Protein AF-A0A4U9D8F0-F1 (afdb_monomer_lite)

Structure (mmCIF, N/CA/C/O backbone):
data_AF-A0A4U9D8F0-F1
#
_entry.id   AF-A0A4U9D8F0-F1
#
loop_
_atom_site.group_PDB
_atom_site.id
_atom_site.type_symbol
_atom_site.label_atom_id
_atom_site.label_alt_id
_atom_site.label_comp_id
_atom_site.label_asym_id
_atom_site.label_entity_id
_atom_site.label_seq_id
_atom_site.pdbx_PDB_ins_code
_atom_site.Cartn_x
_atom_site.Cartn_y
_atom_site.Cartn_z
_atom_site.occupancy
_atom_site.B_iso_or_equiv
_atom_site.auth_seq_id
_atom_site.auth_comp_id
_atom_site.auth_asym_id
_atom_site.auth_atom_id
_atom_site.pdbx_PDB_model_num
ATOM 1 N N . MET A 1 1 ? -11.346 3.018 -4.084 1.00 60.47 1 MET A N 1
ATOM 2 C CA . MET A 1 1 ? -11.286 2.326 -2.781 1.00 60.47 1 MET A CA 1
ATOM 3 C C . MET A 1 1 ? -10.786 3.335 -1.799 1.00 60.47 1 MET A C 1
ATOM 5 O O . MET A 1 1 ? -9.800 3.983 -2.115 1.00 60.47 1 MET A O 1
ATOM 9 N N . ASP A 1 2 ? -11.512 3.537 -0.712 1.00 79.88 2 ASP A N 1
ATOM 10 C CA . ASP A 1 2 ? -11.289 4.689 0.146 1.00 79.88 2 ASP A CA 1
ATOM 11 C C . ASP A 1 2 ? -10.798 4.219 1.516 1.00 79.88 2 ASP A C 1
ATOM 13 O O . ASP A 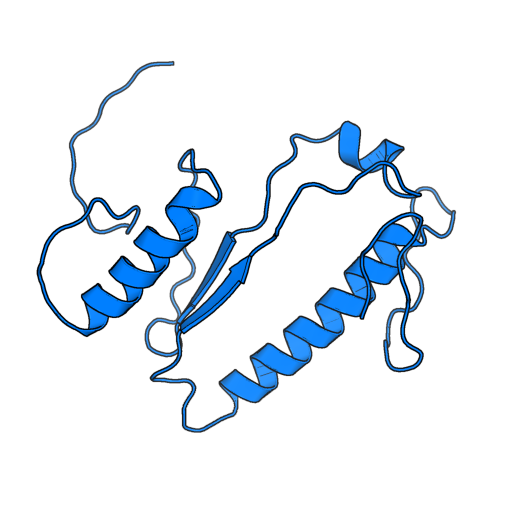1 2 ? -11.511 3.511 2.222 1.00 79.88 2 ASP A O 1
ATOM 17 N N . THR A 1 3 ? -9.557 4.544 1.872 1.00 87.62 3 THR A N 1
ATOM 18 C CA . THR A 1 3 ? -9.012 4.326 3.223 1.00 87.62 3 THR A CA 1
ATOM 19 C C . THR A 1 3 ? -9.152 5.574 4.092 1.00 87.62 3 THR A C 1
ATOM 21 O O . THR A 1 3 ? -8.558 5.644 5.169 1.00 87.62 3 THR A O 1
ATOM 24 N N . HIS A 1 4 ? -9.907 6.572 3.631 1.00 87.06 4 HIS A N 1
ATOM 25 C CA . HIS A 1 4 ? -10.123 7.814 4.346 1.00 87.06 4 HIS A CA 1
ATOM 26 C C . HIS A 1 4 ? -10.929 7.597 5.628 1.00 87.06 4 HIS A C 1
ATOM 28 O O . HIS A 1 4 ? -11.768 6.701 5.759 1.00 87.06 4 HIS A O 1
ATOM 34 N N . HIS A 1 5 ? -10.659 8.454 6.605 1.00 80.44 5 HIS A N 1
ATOM 35 C CA . HIS A 1 5 ? -11.407 8.499 7.850 1.00 80.44 5 HIS A CA 1
ATOM 36 C C . HIS A 1 5 ? -12.892 8.842 7.581 1.00 80.44 5 HIS A C 1
ATOM 38 O O . HIS A 1 5 ? -13.210 9.458 6.562 1.00 80.44 5 HIS A O 1
ATOM 44 N N . PRO A 1 6 ? -13.834 8.479 8.468 1.00 80.81 6 PRO A N 1
ATOM 45 C CA . PRO A 1 6 ? -13.648 7.892 9.797 1.00 80.81 6 PRO A CA 1
ATOM 46 C C . PRO A 1 6 ? -13.367 6.381 9.828 1.00 80.81 6 PRO A C 1
ATOM 48 O O . PRO A 1 6 ? -12.728 5.939 10.774 1.00 80.81 6 PRO A O 1
ATOM 51 N N . ASP A 1 7 ? -13.782 5.602 8.824 1.00 78.25 7 ASP A N 1
ATOM 52 C CA . ASP A 1 7 ? -13.680 4.127 8.852 1.00 78.25 7 ASP A CA 1
ATOM 53 C C . ASP A 1 7 ? -13.367 3.468 7.491 1.00 78.25 7 ASP A C 1
ATOM 55 O O . ASP A 1 7 ? -13.229 2.245 7.412 1.00 78.25 7 ASP A O 1
ATOM 59 N N . GLY A 1 8 ? -13.210 4.262 6.427 1.00 85.38 8 GLY A N 1
ATOM 60 C CA . GLY A 1 8 ? -12.971 3.790 5.064 1.00 85.38 8 GLY A CA 1
ATOM 61 C C . GLY A 1 8 ? -14.178 3.121 4.393 1.00 85.38 8 GLY A C 1
ATOM 62 O O . GLY A 1 8 ? -15.260 2.968 4.961 1.00 85.38 8 GLY A O 1
ATOM 63 N N . PHE A 1 9 ? -13.981 2.706 3.144 1.00 90.75 9 PHE A N 1
ATOM 64 C CA . PHE A 1 9 ? -14.965 2.035 2.302 1.00 90.75 9 PHE A CA 1
ATOM 65 C C . PHE A 1 9 ? -14.458 0.660 1.860 1.00 90.75 9 PHE A C 1
ATOM 67 O O . PHE A 1 9 ? -13.403 0.534 1.236 1.00 90.75 9 PHE A O 1
ATOM 74 N N . ILE A 1 10 ? -15.258 -0.376 2.120 1.00 92.25 10 ILE A N 1
ATOM 75 C CA . ILE A 1 10 ? -14.958 -1.763 1.750 1.00 92.25 10 ILE A CA 1
ATOM 76 C C . ILE A 1 10 ? -15.761 -2.116 0.499 1.00 92.25 10 ILE A C 1
ATOM 78 O O . ILE A 1 10 ? -16.991 -2.203 0.538 1.00 92.25 10 ILE A O 1
ATOM 82 N N . SER A 1 11 ? -15.075 -2.356 -0.617 1.00 91.00 11 SER A N 1
ATOM 83 C CA . SER A 1 11 ? -15.746 -2.762 -1.849 1.00 91.00 11 SER A CA 1
ATOM 84 C C . SER A 1 11 ? -16.381 -4.141 -1.752 1.00 91.00 11 SER A C 1
ATOM 86 O O . SER A 1 11 ? -15.870 -5.068 -1.121 1.00 91.00 11 SER A O 1
ATOM 88 N N . ARG A 1 12 ? -17.481 -4.306 -2.492 1.00 90.69 12 ARG A N 1
ATOM 89 C CA . ARG A 1 12 ? -18.159 -5.593 -2.676 1.00 90.69 12 ARG A CA 1
ATOM 90 C C . ARG A 1 12 ? -17.275 -6.634 -3.364 1.00 90.69 12 ARG A C 1
ATOM 92 O O . ARG A 1 12 ? -17.524 -7.821 -3.166 1.00 90.69 12 ARG A O 1
ATOM 99 N N . THR A 1 13 ? -16.285 -6.188 -4.139 1.00 91.31 13 THR A N 1
ATOM 100 C CA . THR A 1 13 ? -15.361 -7.035 -4.910 1.00 91.31 13 THR A CA 1
ATOM 101 C C . THR A 1 13 ? -14.203 -7.595 -4.089 1.00 91.31 13 THR A C 1
ATOM 103 O O . THR A 1 13 ? -13.534 -8.499 -4.572 1.00 91.31 13 THR A O 1
ATOM 106 N N . CYS A 1 14 ? -13.946 -7.070 -2.887 1.00 91.81 14 CYS A N 1
ATOM 107 C CA . CYS A 1 14 ? -12.878 -7.579 -2.028 1.00 91.81 14 CYS A CA 1
ATOM 108 C C . CYS A 1 14 ? -13.227 -8.968 -1.493 1.00 91.81 14 CYS A C 1
ATOM 110 O O . CYS A 1 14 ? -14.375 -9.222 -1.107 1.00 91.81 14 CYS A O 1
ATOM 112 N N . GLN A 1 15 ? -12.239 -9.857 -1.464 1.00 91.31 15 GLN A N 1
ATOM 113 C CA . GLN A 1 15 ? -12.372 -11.205 -0.922 1.00 91.31 15 GLN A CA 1
ATOM 114 C C . GLN A 1 15 ? -12.443 -11.135 0.606 1.00 91.31 15 GLN A C 1
ATOM 116 O O . GLN A 1 15 ? -13.368 -11.677 1.217 1.00 91.31 15 GLN A O 1
ATOM 121 N N . ARG A 1 16 ? -11.538 -10.378 1.234 1.00 85.94 16 ARG A N 1
ATOM 122 C CA . ARG A 1 16 ? -11.517 -10.147 2.678 1.00 85.94 16 ARG A CA 1
ATOM 123 C C . ARG A 1 16 ? -12.251 -8.858 3.043 1.00 85.94 16 ARG A C 1
ATOM 125 O O . ARG A 1 16 ? -11.698 -7.764 3.056 1.00 85.94 16 ARG A O 1
ATOM 132 N N . LYS A 1 17 ? -13.530 -9.000 3.403 1.00 88.44 17 LYS A N 1
ATOM 133 C CA . LYS A 1 17 ? -14.417 -7.880 3.799 1.00 88.44 17 LYS A CA 1
ATOM 134 C C . LYS A 1 17 ? -14.411 -7.562 5.298 1.00 88.44 17 LYS A C 1
ATOM 136 O O . LYS A 1 17 ? -15.103 -6.642 5.739 1.00 88.44 17 LYS A O 1
ATOM 141 N N . SER A 1 18 ? -13.705 -8.362 6.092 1.00 91.00 18 SER A N 1
ATOM 142 C CA . SER A 1 18 ? -13.634 -8.213 7.541 1.00 91.00 18 SER A CA 1
ATOM 143 C C . SER A 1 18 ? -12.220 -8.476 8.034 1.00 91.00 18 SER A C 1
ATOM 145 O O . SER A 1 18 ? -11.561 -9.435 7.624 1.00 91.00 18 SER A O 1
ATOM 147 N N . TYR A 1 19 ? -11.773 -7.615 8.932 1.00 92.62 19 TYR A N 1
ATOM 148 C CA . TYR A 1 19 ? -10.557 -7.770 9.700 1.00 92.62 19 TYR A CA 1
ATOM 149 C C . TYR A 1 19 ? -10.921 -7.637 11.174 1.00 92.62 19 TYR A C 1
ATOM 151 O O . TYR A 1 19 ? -11.517 -6.639 11.580 1.00 92.62 19 TYR A O 1
ATOM 159 N N . GLU A 1 20 ? -10.597 -8.651 11.968 1.00 92.88 20 GLU A N 1
ATOM 160 C CA . GLU A 1 20 ? -10.911 -8.678 13.392 1.00 92.88 20 GLU A CA 1
ATOM 161 C C . GLU A 1 20 ? -9.682 -8.330 14.224 1.00 92.88 20 GLU A C 1
ATOM 163 O O . GLU A 1 20 ? -8.576 -8.790 13.949 1.00 92.88 20 GLU A O 1
ATOM 168 N N . MET A 1 21 ? -9.892 -7.523 15.258 1.00 89.56 21 MET A N 1
ATOM 169 C CA . MET A 1 21 ? -8.895 -7.200 16.272 1.00 89.56 21 MET A CA 1
ATOM 170 C C . MET A 1 21 ? -9.529 -7.368 17.644 1.00 89.56 21 MET A C 1
ATOM 172 O O . MET A 1 21 ? -10.581 -6.793 17.918 1.00 89.56 21 MET A O 1
ATOM 176 N N . GLY A 1 22 ? -8.915 -8.185 18.502 1.00 86.75 22 GLY A N 1
ATOM 177 C CA . GLY A 1 22 ? -9.468 -8.479 19.829 1.00 86.75 22 GLY A CA 1
ATOM 178 C C . GLY A 1 22 ? -10.894 -9.047 19.784 1.00 86.75 22 GLY A C 1
ATOM 179 O O . GLY A 1 22 ? -11.718 -8.680 20.616 1.00 86.75 22 GLY A O 1
ATOM 180 N N . GLY A 1 23 ? -11.209 -9.872 18.777 1.00 89.06 23 GLY A N 1
ATOM 181 C CA . GLY A 1 23 ? -12.531 -10.487 18.596 1.00 89.06 23 GLY A CA 1
ATOM 182 C C . GLY A 1 23 ? -13.637 -9.537 18.119 1.00 89.06 23 GLY A C 1
ATOM 183 O O . GLY A 1 23 ? -14.805 -9.915 18.120 1.00 89.06 23 GLY A O 1
ATOM 184 N N . LYS A 1 24 ? -13.304 -8.299 17.727 1.00 90.44 24 LYS A N 1
ATOM 185 C CA . LYS A 1 24 ? -14.257 -7.333 17.162 1.00 90.44 24 LYS A CA 1
ATOM 186 C C . LYS A 1 24 ? -13.842 -6.923 15.759 1.00 90.44 24 LYS A C 1
ATOM 188 O O . LYS A 1 24 ? -12.657 -6.746 15.473 1.00 90.44 24 LYS A O 1
ATOM 193 N N . LYS A 1 25 ? -14.829 -6.715 14.887 1.00 92.06 25 LYS A N 1
ATOM 194 C CA . LYS A 1 25 ? -14.595 -6.190 13.541 1.00 92.06 25 LYS A CA 1
ATOM 195 C C . LYS A 1 25 ? -13.999 -4.784 13.614 1.00 92.06 25 LYS A C 1
ATOM 197 O O . LYS A 1 25 ? -14.551 -3.903 14.267 1.00 92.06 25 LYS A O 1
ATOM 202 N N . ASN A 1 26 ? -12.912 -4.573 12.883 1.00 93.75 26 ASN A N 1
ATOM 203 C CA . ASN A 1 26 ? -12.261 -3.285 12.722 1.00 93.75 26 ASN A CA 1
ATOM 204 C C . ASN A 1 26 ? -12.458 -2.786 11.285 1.00 93.75 26 ASN A C 1
ATOM 206 O O . ASN A 1 26 ? -11.923 -3.369 10.338 1.00 93.75 26 ASN A O 1
ATOM 210 N N . LEU A 1 27 ? -13.254 -1.731 11.108 1.00 92.62 27 LEU A N 1
ATOM 211 C CA . LEU A 1 27 ? -13.609 -1.225 9.779 1.00 92.62 27 LEU A CA 1
ATOM 212 C C . LEU A 1 27 ? -12.398 -0.629 9.055 1.00 92.62 27 LEU A C 1
ATOM 214 O O . LEU A 1 27 ? -12.167 -0.977 7.900 1.00 92.62 27 LEU A O 1
ATOM 218 N N . SER A 1 28 ? -11.565 0.138 9.762 1.00 93.38 28 SER A N 1
ATOM 219 C CA . SER A 1 28 ? -10.349 0.738 9.201 1.00 93.38 28 SER A CA 1
ATOM 220 C C . SER A 1 28 ? -9.379 -0.321 8.676 1.00 93.38 28 SER A C 1
ATOM 222 O O . SER A 1 28 ? -8.928 -0.239 7.534 1.00 93.38 28 SER A O 1
ATOM 224 N N . PHE A 1 29 ? -9.094 -1.368 9.457 1.00 93.69 29 PHE A N 1
ATOM 225 C CA . PHE A 1 29 ? -8.243 -2.464 8.982 1.00 93.69 29 PHE A CA 1
ATOM 226 C C . PHE A 1 29 ? -8.895 -3.280 7.866 1.00 93.69 29 PHE A C 1
ATOM 228 O O . PHE A 1 29 ? -8.200 -3.736 6.960 1.00 93.69 29 PHE A O 1
ATOM 235 N N . SER A 1 30 ? -10.222 -3.422 7.876 1.00 94.38 30 SER A N 1
ATOM 236 C CA . SER A 1 30 ? -10.942 -4.064 6.770 1.00 94.38 30 SER A CA 1
ATOM 237 C C . SER A 1 30 ? -10.803 -3.259 5.470 1.00 94.38 30 SER A C 1
ATOM 239 O O . SER A 1 30 ? -10.560 -3.840 4.413 1.00 94.38 30 SER A O 1
ATOM 241 N N . ALA A 1 31 ? -10.907 -1.928 5.537 1.00 94.12 31 ALA A N 1
ATOM 242 C CA . ALA A 1 31 ? -10.731 -1.039 4.390 1.00 94.12 31 ALA A CA 1
ATOM 243 C C . ALA A 1 31 ? -9.289 -1.073 3.859 1.00 94.12 31 ALA A C 1
ATOM 245 O O . ALA A 1 31 ? -9.086 -1.200 2.651 1.00 94.12 31 ALA A O 1
ATOM 246 N N . VAL A 1 32 ? -8.286 -1.051 4.747 1.00 93.38 32 VAL A N 1
ATOM 247 C CA . VAL A 1 32 ? -6.869 -1.198 4.367 1.00 93.38 32 VAL A CA 1
ATOM 248 C C . VAL A 1 32 ? -6.611 -2.554 3.708 1.00 93.38 32 VAL A C 1
ATOM 250 O O . VAL A 1 32 ? -6.012 -2.592 2.637 1.00 93.38 32 VAL A O 1
ATOM 253 N N . SER A 1 33 ? -7.116 -3.652 4.280 1.00 93.50 33 SER A N 1
ATOM 254 C CA . SER A 1 33 ? -6.981 -4.996 3.698 1.00 93.50 33 SER A CA 1
ATOM 255 C C . SER A 1 33 ? -7.598 -5.076 2.299 1.00 93.50 33 SER A C 1
ATOM 257 O O . SER A 1 33 ? -7.003 -5.641 1.388 1.00 93.50 33 SER A O 1
ATOM 259 N N . CYS A 1 34 ? -8.772 -4.476 2.107 1.00 94.25 34 CYS A N 1
ATOM 260 C CA . CYS A 1 34 ? -9.437 -4.413 0.807 1.00 94.25 34 CYS A CA 1
ATOM 261 C C . CYS A 1 34 ? -8.635 -3.569 -0.203 1.00 94.25 34 CYS A C 1
ATOM 263 O O . CYS A 1 34 ? -8.468 -3.962 -1.357 1.00 94.25 34 CYS A O 1
ATOM 265 N N . SER A 1 35 ? -8.067 -2.438 0.226 1.00 93.44 35 SER A N 1
ATOM 266 C CA . SER A 1 35 ? -7.173 -1.631 -0.614 1.00 93.44 35 SER A CA 1
ATOM 267 C C . SER A 1 35 ? -5.917 -2.412 -1.029 1.00 93.44 35 SER A C 1
ATOM 269 O O . SER A 1 35 ? -5.540 -2.395 -2.200 1.00 93.44 35 SER A O 1
ATOM 271 N N . GLN A 1 36 ? -5.319 -3.172 -0.105 1.00 92.94 36 GLN A N 1
ATOM 272 C CA . GLN A 1 36 ? -4.157 -4.022 -0.379 1.00 92.94 36 GLN A CA 1
ATOM 273 C C . GLN A 1 36 ? -4.448 -5.097 -1.430 1.00 92.94 36 GLN A C 1
ATOM 275 O O . GLN A 1 36 ? -3.617 -5.304 -2.309 1.00 92.94 36 GLN A O 1
ATOM 280 N N . GLU A 1 37 ? -5.623 -5.734 -1.403 1.00 94.56 37 GLU A N 1
ATOM 281 C CA . GLU A 1 37 ? -6.027 -6.685 -2.452 1.00 94.56 37 GLU A CA 1
ATOM 282 C C . GLU A 1 37 ? -6.058 -6.028 -3.837 1.00 94.56 37 GLU A C 1
ATOM 284 O O . GLU A 1 37 ? -5.557 -6.588 -4.813 1.00 94.56 37 GLU A O 1
ATOM 289 N N . HIS A 1 38 ? -6.612 -4.819 -3.931 1.00 94.00 38 HIS A N 1
ATOM 290 C CA . HIS A 1 38 ? -6.686 -4.085 -5.191 1.00 94.00 38 HIS A CA 1
ATOM 291 C C . HIS A 1 38 ? -5.316 -3.621 -5.692 1.00 94.00 38 HIS A C 1
ATOM 293 O O . HIS A 1 38 ? -5.039 -3.729 -6.888 1.00 94.00 38 HIS A O 1
ATOM 299 N N . ILE A 1 39 ? -4.454 -3.147 -4.791 1.00 95.12 39 ILE A N 1
ATOM 300 C CA . ILE A 1 39 ? -3.072 -2.776 -5.113 1.00 95.12 39 ILE A CA 1
ATOM 301 C C . ILE A 1 39 ? -2.301 -4.010 -5.592 1.00 95.12 39 ILE A C 1
ATOM 303 O O . ILE A 1 39 ? -1.657 -3.951 -6.637 1.00 95.12 39 ILE A O 1
ATOM 307 N N . ALA A 1 40 ? -2.418 -5.142 -4.894 1.00 95.12 40 ALA A N 1
ATOM 308 C CA . ALA A 1 40 ? -1.779 -6.394 -5.290 1.00 95.12 40 ALA A CA 1
ATOM 309 C C . ALA A 1 40 ? -2.262 -6.859 -6.672 1.00 95.12 40 ALA A C 1
ATOM 311 O O . ALA A 1 40 ? -1.444 -7.157 -7.538 1.00 95.12 40 ALA A O 1
ATOM 312 N N . ALA A 1 41 ? -3.574 -6.838 -6.925 1.00 95.75 41 ALA A N 1
ATOM 313 C CA . ALA A 1 41 ? -4.133 -7.202 -8.226 1.00 95.75 41 ALA A CA 1
ATOM 314 C C . ALA A 1 41 ? -3.628 -6.294 -9.362 1.00 95.75 41 ALA A C 1
ATOM 316 O O . ALA A 1 41 ? -3.344 -6.776 -10.461 1.00 95.75 41 ALA A O 1
ATOM 317 N N . LEU A 1 42 ? -3.487 -4.988 -9.110 1.00 96.31 42 LEU A N 1
ATOM 318 C CA . LEU A 1 42 ? -2.912 -4.052 -10.078 1.00 96.31 42 LEU A CA 1
ATOM 319 C C . LEU A 1 42 ? -1.432 -4.354 -10.341 1.00 96.31 42 LEU A C 1
ATOM 321 O O . LEU A 1 42 ? -1.027 -4.421 -11.500 1.00 96.31 42 LEU A O 1
ATOM 325 N N . ILE A 1 43 ? -0.641 -4.562 -9.288 1.00 96.50 43 ILE A N 1
ATOM 326 C CA . ILE A 1 43 ? 0.784 -4.892 -9.402 1.00 96.50 43 ILE A CA 1
ATOM 327 C C . ILE A 1 43 ? 0.970 -6.187 -10.192 1.00 96.50 43 ILE A C 1
ATOM 329 O O . ILE A 1 43 ? 1.758 -6.205 -11.133 1.00 96.50 43 ILE A O 1
ATOM 333 N N . GLU A 1 44 ? 0.216 -7.245 -9.886 1.00 97.12 44 GLU A N 1
ATOM 334 C CA . GLU A 1 44 ? 0.301 -8.510 -10.625 1.00 97.12 44 GLU A CA 1
ATOM 335 C C . GLU A 1 44 ? -0.103 -8.347 -12.095 1.00 97.12 44 GLU A C 1
ATOM 337 O O . GLU A 1 44 ? 0.546 -8.903 -12.982 1.00 97.12 44 GLU A O 1
ATOM 342 N N . LYS A 1 45 ? -1.106 -7.511 -12.389 1.00 97.88 45 LYS A N 1
ATOM 343 C CA . LYS A 1 45 ? -1.469 -7.182 -13.773 1.00 97.88 45 LYS A CA 1
ATOM 344 C C . LYS A 1 45 ? -0.337 -6.462 -14.516 1.00 97.88 45 LYS A C 1
ATOM 346 O O . LYS A 1 45 ? -0.104 -6.759 -15.686 1.00 97.88 45 LYS A O 1
ATOM 351 N N . ILE A 1 46 ? 0.366 -5.535 -13.861 1.00 96.88 46 ILE A N 1
ATOM 352 C CA . ILE A 1 46 ? 1.532 -4.853 -14.446 1.00 96.88 46 ILE A CA 1
ATOM 353 C C . ILE A 1 46 ? 2.674 -5.854 -14.644 1.00 96.88 46 ILE A C 1
ATOM 355 O O . ILE A 1 46 ? 3.243 -5.888 -15.733 1.00 96.88 46 ILE A O 1
ATOM 359 N N . LYS A 1 47 ? 2.957 -6.708 -13.652 1.00 95.50 47 LYS A N 1
ATOM 360 C CA . LYS A 1 47 ? 3.995 -7.754 -13.706 1.00 95.50 47 LYS A CA 1
ATOM 361 C C . LYS A 1 47 ? 3.795 -8.746 -14.848 1.00 95.50 47 LYS A C 1
ATOM 363 O O . LYS A 1 47 ? 4.767 -9.163 -15.465 1.00 95.50 47 LYS A O 1
ATOM 368 N N . ALA A 1 48 ? 2.546 -9.100 -15.142 1.00 97.31 48 ALA A N 1
ATOM 369 C CA . ALA A 1 48 ? 2.193 -9.987 -16.248 1.00 97.31 48 ALA A CA 1
ATOM 370 C C . ALA A 1 48 ? 2.268 -9.313 -17.633 1.00 97.31 48 ALA A C 1
ATOM 372 O O . ALA A 1 48 ? 2.134 -9.986 -18.654 1.00 97.31 48 ALA A O 1
ATOM 373 N N . SER A 1 49 ? 2.448 -7.990 -17.694 1.00 97.19 49 SER A N 1
ATOM 374 C CA . SER A 1 49 ? 2.532 -7.255 -18.956 1.00 97.19 49 SER A CA 1
ATOM 375 C C . SER A 1 49 ? 3.940 -7.331 -19.571 1.00 97.19 49 SER A C 1
ATOM 377 O O . SER A 1 49 ? 4.931 -7.411 -18.839 1.00 97.19 49 SER A O 1
ATOM 379 N N . PRO A 1 50 ? 4.076 -7.205 -20.906 1.00 97.00 50 PRO A N 1
ATOM 380 C CA . PRO A 1 50 ? 5.388 -7.158 -21.561 1.00 97.00 50 PRO A CA 1
ATOM 381 C C . PRO A 1 50 ? 6.223 -5.927 -21.162 1.00 97.00 50 PRO A C 1
ATOM 383 O O . PRO A 1 50 ? 7.425 -5.887 -21.413 1.00 97.00 50 PRO A O 1
ATOM 386 N N . TYR A 1 51 ? 5.605 -4.925 -20.531 1.00 95.44 51 TYR A N 1
ATOM 387 C CA . TYR A 1 51 ? 6.252 -3.675 -20.136 1.00 95.44 51 TYR A CA 1
ATOM 388 C C . TYR A 1 51 ? 6.895 -3.734 -18.750 1.00 95.44 51 TYR A C 1
ATOM 390 O O . TYR A 1 51 ? 7.665 -2.835 -18.411 1.00 95.44 51 TYR A O 1
ATOM 398 N N . PHE A 1 52 ? 6.612 -4.772 -17.950 1.00 94.69 52 PHE A N 1
ATOM 399 C CA . PHE A 1 52 ? 7.066 -4.832 -16.560 1.00 94.69 52 PHE A CA 1
ATOM 400 C C . PHE A 1 52 ? 8.576 -4.643 -16.432 1.00 94.69 52 PHE A C 1
ATOM 402 O O . PHE A 1 52 ? 9.022 -3.862 -15.598 1.00 94.69 52 PHE A O 1
ATOM 409 N N . LYS A 1 53 ? 9.351 -5.280 -17.320 1.00 92.50 53 LYS A N 1
ATOM 410 C CA . LYS A 1 53 ? 10.817 -5.198 -17.330 1.00 92.50 53 LYS A CA 1
ATOM 411 C C . LYS A 1 53 ? 11.343 -3.755 -17.382 1.00 92.50 53 LYS A C 1
ATOM 413 O O . LYS A 1 53 ? 12.418 -3.499 -16.862 1.00 92.50 53 LYS A O 1
ATOM 418 N N . ASN A 1 54 ? 10.593 -2.826 -17.978 1.00 92.75 54 ASN A N 1
ATOM 419 C CA . ASN A 1 54 ? 10.947 -1.408 -18.079 1.00 92.75 54 ASN A CA 1
ATOM 420 C C . ASN A 1 54 ? 10.023 -0.510 -17.234 1.00 92.75 54 ASN A C 1
ATOM 422 O O . ASN A 1 54 ? 9.726 0.621 -17.612 1.00 92.75 54 ASN A O 1
ATOM 426 N N . THR A 1 55 ? 9.499 -1.034 -16.126 1.00 93.38 55 THR A N 1
ATOM 427 C CA . THR A 1 55 ? 8.588 -0.310 -15.236 1.00 93.38 55 THR A CA 1
ATOM 428 C C . THR A 1 55 ? 9.135 -0.301 -13.812 1.00 93.38 55 THR A C 1
ATOM 430 O O . THR A 1 55 ? 9.520 -1.339 -13.270 1.00 93.38 55 THR A O 1
ATOM 433 N N . VAL A 1 56 ? 9.109 0.879 -13.190 1.00 94.00 56 VAL A N 1
ATOM 434 C CA . VAL A 1 56 ? 9.307 1.060 -11.749 1.00 94.00 56 VAL A CA 1
ATOM 435 C C . VAL A 1 56 ? 7.942 1.325 -11.126 1.00 94.00 56 VAL A C 1
ATOM 437 O O . VAL A 1 56 ? 7.260 2.278 -11.499 1.00 94.00 56 VAL A O 1
ATOM 440 N N . ILE A 1 57 ? 7.527 0.477 -10.190 1.00 95.50 57 ILE A N 1
ATOM 441 C CA . ILE A 1 57 ? 6.291 0.661 -9.428 1.00 95.50 57 ILE A CA 1
ATOM 442 C C . ILE A 1 57 ? 6.674 1.173 -8.046 1.00 95.50 57 ILE A C 1
ATOM 444 O O . ILE A 1 57 ? 7.473 0.552 -7.349 1.00 95.50 57 ILE A O 1
ATOM 448 N N . VAL A 1 58 ? 6.076 2.286 -7.635 1.00 95.25 58 VAL A N 1
ATOM 449 C CA . VAL A 1 58 ? 6.293 2.885 -6.316 1.00 95.25 58 VAL A CA 1
ATOM 450 C C . VAL A 1 58 ? 4.975 2.872 -5.563 1.00 95.25 58 VAL A C 1
ATOM 452 O O . VAL A 1 58 ? 3.982 3.428 -6.030 1.00 95.25 58 VAL A O 1
ATOM 455 N N . VAL A 1 59 ? 4.966 2.243 -4.393 1.00 94.94 59 VAL A N 1
ATOM 456 C CA . VAL A 1 59 ? 3.837 2.266 -3.462 1.00 94.94 59 VAL A CA 1
ATOM 457 C C . VAL A 1 59 ? 4.240 3.145 -2.287 1.00 94.94 59 VAL A C 1
ATOM 459 O O . VAL A 1 59 ? 5.151 2.807 -1.533 1.00 94.94 59 VAL A O 1
ATOM 462 N N . SER A 1 60 ? 3.573 4.289 -2.147 1.00 93.88 60 SER A N 1
ATOM 463 C CA . SER A 1 60 ? 3.846 5.263 -1.091 1.00 93.88 60 SER A CA 1
ATOM 464 C C . SER A 1 60 ? 2.578 5.559 -0.308 1.00 93.88 60 SER A C 1
ATOM 466 O O . SER A 1 60 ? 1.521 5.767 -0.901 1.00 93.88 60 SER A O 1
ATOM 468 N N . SER A 1 61 ? 2.698 5.633 1.014 1.00 92.50 61 SER A N 1
ATOM 469 C CA . SER A 1 61 ? 1.705 6.312 1.842 1.00 92.50 61 SER A CA 1
ATOM 470 C C . SER A 1 61 ? 1.811 7.818 1.627 1.00 92.50 61 SER A C 1
ATOM 472 O O . SER A 1 61 ? 2.902 8.355 1.417 1.00 92.50 61 SER A O 1
ATOM 474 N N . ASP A 1 62 ? 0.676 8.489 1.704 1.00 89.81 62 ASP A N 1
ATOM 475 C CA . ASP A 1 62 ? 0.552 9.939 1.759 1.00 89.81 62 ASP A CA 1
ATOM 476 C C . ASP A 1 62 ? 0.795 10.451 3.186 1.00 89.81 62 ASP A C 1
ATOM 478 O O . ASP A 1 62 ? 1.643 11.320 3.404 1.00 89.81 62 ASP A O 1
ATOM 482 N N . HIS A 1 63 ? 0.099 9.879 4.172 1.00 91.81 63 HIS A N 1
ATOM 483 C CA . HIS A 1 63 ? 0.183 10.281 5.569 1.00 91.81 63 HIS A CA 1
ATOM 484 C C . HIS A 1 63 ? -0.165 9.153 6.552 1.00 91.81 63 HIS A C 1
ATOM 486 O O . HIS A 1 63 ? -0.731 8.111 6.216 1.00 91.81 63 HIS A O 1
ATOM 492 N N . LEU A 1 64 ? 0.132 9.402 7.830 1.00 91.31 64 LEU A N 1
ATOM 493 C CA . LEU A 1 64 ? -0.257 8.524 8.924 1.00 91.31 64 LEU A CA 1
ATOM 494 C C . LEU A 1 64 ? -1.774 8.562 9.129 1.00 91.31 64 LEU A C 1
ATOM 496 O O . LEU A 1 64 ? -2.381 9.630 9.127 1.00 91.31 64 LEU A O 1
ATOM 500 N N . ALA A 1 65 ? -2.389 7.408 9.388 1.00 90.25 65 ALA A N 1
ATOM 501 C CA . ALA A 1 65 ? -3.820 7.334 9.680 1.00 90.25 65 ALA A CA 1
ATOM 502 C C . ALA A 1 65 ? -4.256 8.311 10.797 1.00 90.25 65 ALA A C 1
ATOM 504 O O . ALA A 1 65 ? -3.676 8.347 11.889 1.00 90.25 65 ALA A O 1
ATOM 505 N N . MET A 1 66 ? -5.306 9.083 10.534 1.00 89.38 66 MET A N 1
ATOM 506 C CA . MET A 1 66 ? -5.967 9.901 11.552 1.00 89.38 66 MET A CA 1
ATOM 507 C C . MET A 1 66 ? -6.772 9.015 12.517 1.00 89.38 66 MET A C 1
ATOM 509 O O . MET A 1 66 ? -6.853 7.797 12.343 1.00 89.38 66 MET A O 1
ATOM 513 N N . LYS A 1 67 ? -7.367 9.610 13.557 1.00 90.00 67 LYS A N 1
ATOM 514 C CA . LYS A 1 67 ? -8.202 8.875 14.517 1.00 90.00 67 LYS A CA 1
ATOM 515 C C . LYS A 1 67 ? -9.350 8.157 13.797 1.00 90.00 67 LYS A C 1
ATOM 517 O O . LYS A 1 67 ? -10.154 8.792 13.124 1.00 90.00 67 LYS A O 1
ATOM 522 N N . ASN A 1 68 ? -9.410 6.840 13.967 1.00 90.38 68 ASN A N 1
ATOM 523 C CA . ASN A 1 68 ? -10.361 5.933 13.326 1.00 90.38 68 ASN A CA 1
ATOM 524 C C . ASN A 1 68 ? -10.561 4.670 14.190 1.00 90.38 68 ASN A C 1
ATOM 526 O O . ASN A 1 68 ? -9.979 4.564 15.276 1.00 90.38 68 ASN A O 1
ATOM 530 N N . SER A 1 69 ? -11.336 3.689 13.720 1.00 90.38 69 SER A N 1
ATOM 531 C CA . SER A 1 69 ? -11.540 2.420 14.448 1.00 90.38 69 SER A CA 1
ATOM 532 C C . SER A 1 69 ? -10.261 1.620 14.746 1.00 90.38 69 SER A C 1
ATOM 534 O O . SER A 1 69 ? -10.280 0.760 15.624 1.00 90.38 69 SER A O 1
ATOM 536 N N . ALA A 1 70 ? -9.135 1.876 14.075 1.00 91.62 70 ALA A N 1
ATOM 537 C CA . ALA A 1 70 ? -7.842 1.230 14.333 1.00 91.62 70 ALA A CA 1
ATOM 538 C C . ALA A 1 70 ? -6.924 2.004 15.304 1.00 91.62 70 ALA A C 1
ATOM 540 O O . ALA A 1 70 ? -5.869 1.495 15.689 1.00 91.62 70 ALA A O 1
ATOM 541 N N . TRP A 1 71 ? -7.312 3.210 15.726 1.00 91.12 71 TRP A N 1
ATOM 542 C CA . TRP A 1 71 ? -6.466 4.152 16.470 1.00 91.12 71 TRP A CA 1
ATOM 543 C C . TRP A 1 71 ? -5.791 3.565 17.717 1.00 91.12 71 TRP A C 1
ATOM 545 O O . TRP A 1 71 ? -4.586 3.735 17.904 1.00 91.12 71 TRP A O 1
ATOM 555 N N . GLU A 1 72 ? -6.540 2.834 18.548 1.00 91.50 72 GLU A N 1
ATOM 556 C CA . GLU A 1 72 ? -6.022 2.248 19.796 1.00 91.50 72 GLU A CA 1
ATOM 557 C C . GLU A 1 72 ? -4.930 1.194 19.574 1.00 91.50 72 GLU A C 1
ATOM 559 O O . GLU A 1 72 ? -4.138 0.920 20.477 1.00 91.50 72 GLU A O 1
ATOM 564 N N . TYR A 1 73 ? -4.891 0.590 18.387 1.00 91.38 73 TYR A N 1
ATOM 565 C CA . TYR A 1 73 ? -3.865 -0.375 18.003 1.00 91.38 73 TYR A CA 1
ATOM 566 C C . TYR A 1 73 ? -2.665 0.330 17.371 1.00 91.38 73 TYR A C 1
ATOM 568 O O . TYR A 1 73 ? -1.526 0.015 17.705 1.00 91.38 73 TYR A O 1
ATOM 576 N N . LEU A 1 74 ? -2.920 1.314 16.502 1.00 91.00 74 LEU A N 1
ATOM 577 C CA . LEU A 1 74 ? -1.882 2.036 15.763 1.00 91.00 74 LEU A CA 1
ATOM 578 C C . LEU A 1 74 ? -0.985 2.882 16.670 1.00 91.00 74 LEU A C 1
ATOM 580 O O . LEU A 1 74 ? 0.223 2.913 16.470 1.00 91.00 74 LEU A O 1
ATOM 584 N N . ASN A 1 75 ? -1.543 3.534 17.689 1.00 90.94 75 ASN A N 1
ATOM 585 C CA . ASN A 1 75 ? -0.766 4.410 18.575 1.00 90.94 75 ASN A CA 1
ATOM 586 C C . ASN A 1 75 ? 0.114 3.687 19.594 1.00 90.94 75 ASN A C 1
ATOM 588 O O . ASN A 1 75 ? 0.845 4.335 20.337 1.00 90.94 75 ASN A O 1
ATOM 592 N N . LYS A 1 76 ? 0.033 2.359 19.656 1.00 93.19 76 LYS A N 1
ATOM 593 C CA . LYS A 1 76 ? 0.936 1.541 20.474 1.00 93.19 76 LYS A CA 1
ATOM 594 C C . LYS A 1 76 ? 2.231 1.197 19.735 1.00 93.19 76 LYS A C 1
ATOM 596 O O . LYS A 1 76 ? 3.093 0.552 20.317 1.00 93.19 76 LYS A O 1
ATOM 601 N N . GLN A 1 77 ? 2.329 1.567 18.461 1.00 90.44 77 GLN A N 1
ATOM 602 C CA . GLN A 1 77 ? 3.454 1.269 17.585 1.00 90.44 77 GLN A CA 1
ATOM 603 C C . GLN A 1 77 ? 4.192 2.558 17.230 1.00 90.44 77 GLN A C 1
ATOM 605 O O . GLN A 1 77 ? 3.597 3.638 17.244 1.00 90.44 77 GLN A O 1
ATOM 610 N N . ASP A 1 78 ? 5.463 2.432 16.853 1.00 89.38 78 ASP A N 1
ATOM 611 C CA . ASP A 1 78 ? 6.134 3.501 16.119 1.00 89.38 78 ASP A CA 1
ATOM 612 C C . ASP A 1 78 ? 5.521 3.605 14.714 1.00 89.38 78 ASP A C 1
ATOM 614 O O . ASP A 1 78 ? 5.272 2.593 14.050 1.00 89.38 78 ASP A O 1
ATOM 618 N N . ARG A 1 79 ? 5.187 4.824 14.288 1.00 88.12 79 ARG A N 1
ATOM 619 C CA . ARG A 1 79 ? 4.336 5.059 13.117 1.00 88.12 79 ARG A CA 1
ATOM 620 C C . ARG A 1 79 ? 5.148 5.670 11.989 1.00 88.12 79 ARG A C 1
ATOM 622 O O . ARG A 1 79 ? 5.637 6.789 12.103 1.00 88.12 79 ARG A O 1
ATOM 629 N N . SER A 1 80 ? 5.194 4.974 10.861 1.00 90.25 80 SER A N 1
ATOM 630 C CA . SER A 1 80 ? 5.876 5.424 9.651 1.00 90.25 80 SER A CA 1
ATOM 631 C C . SER A 1 80 ? 4.968 5.341 8.424 1.00 90.25 80 SER A C 1
ATOM 633 O O . SER A 1 80 ? 4.008 4.569 8.375 1.00 90.25 80 SER A O 1
ATOM 635 N N . ASN A 1 81 ? 5.265 6.180 7.433 1.00 90.56 81 ASN A N 1
ATOM 636 C CA . ASN A 1 81 ? 4.670 6.086 6.105 1.00 90.56 81 ASN A CA 1
ATOM 637 C C . ASN A 1 81 ? 5.371 4.974 5.317 1.00 90.56 81 ASN A C 1
ATOM 639 O O . ASN A 1 81 ? 6.594 4.843 5.386 1.00 90.56 81 ASN A O 1
ATOM 643 N N . LEU A 1 82 ? 4.613 4.204 4.536 1.00 91.25 82 LEU A N 1
ATOM 644 C CA . LEU A 1 82 ? 5.187 3.219 3.627 1.00 91.25 82 LEU A CA 1
ATOM 645 C C . LEU A 1 82 ? 5.877 3.933 2.459 1.00 91.25 82 LEU A C 1
ATOM 647 O O . LEU A 1 82 ? 5.294 4.829 1.852 1.00 91.25 82 LEU A O 1
ATOM 651 N N . PHE A 1 83 ? 7.074 3.479 2.104 1.00 92.81 83 PHE A N 1
ATOM 652 C CA . PHE A 1 83 ? 7.701 3.759 0.818 1.00 92.81 83 PHE A CA 1
ATOM 653 C C . PHE A 1 83 ? 8.354 2.475 0.314 1.00 92.81 83 PHE A C 1
ATOM 655 O O . PHE A 1 83 ? 9.278 1.950 0.932 1.00 92.81 83 PHE A O 1
ATOM 662 N N . PHE A 1 84 ? 7.824 1.938 -0.777 1.00 91.31 84 PHE A N 1
ATOM 663 C CA . PHE A 1 84 ? 8.216 0.649 -1.328 1.00 91.31 84 PHE A CA 1
ATOM 664 C C . PHE A 1 84 ? 8.361 0.754 -2.841 1.00 91.31 84 PHE A C 1
ATOM 666 O O . PHE A 1 84 ? 7.505 1.337 -3.510 1.00 91.31 84 PHE A O 1
ATOM 673 N N . VAL A 1 85 ? 9.436 0.179 -3.379 1.00 93.00 85 VAL A N 1
ATOM 674 C CA . VAL A 1 85 ? 9.744 0.216 -4.809 1.00 93.00 85 VAL A CA 1
ATOM 675 C C . VAL A 1 85 ? 9.886 -1.203 -5.343 1.00 93.00 85 VAL A C 1
ATOM 677 O O . VAL A 1 85 ? 10.609 -2.019 -4.779 1.00 93.00 85 VAL A O 1
ATOM 680 N N . LEU A 1 86 ? 9.217 -1.473 -6.459 1.00 92.81 86 LEU A N 1
ATOM 681 C CA . LEU A 1 86 ? 9.352 -2.688 -7.249 1.00 92.81 86 LEU A CA 1
ATOM 682 C C . LEU A 1 86 ? 9.939 -2.350 -8.610 1.00 92.81 86 LEU A C 1
ATOM 684 O O . LEU A 1 86 ? 9.454 -1.458 -9.311 1.00 92.81 86 LEU A O 1
ATOM 688 N N . ARG A 1 87 ? 10.951 -3.117 -8.998 1.00 91.44 87 ARG A N 1
ATOM 689 C CA . ARG A 1 87 ? 11.663 -2.980 -10.261 1.00 91.44 87 ARG A CA 1
ATOM 690 C C . ARG A 1 87 ? 11.497 -4.245 -11.088 1.00 91.44 87 ARG A C 1
ATOM 692 O O . ARG A 1 87 ? 11.768 -5.339 -10.600 1.00 91.44 87 ARG A O 1
ATOM 699 N N . GLY A 1 88 ? 11.064 -4.109 -12.338 1.00 89.06 88 GLY A N 1
ATOM 700 C CA . GLY A 1 88 ? 10.965 -5.264 -13.235 1.00 89.06 88 GLY A CA 1
ATOM 701 C C . GLY A 1 88 ? 12.301 -5.741 -13.804 1.00 89.06 88 GLY A C 1
ATOM 702 O O . GLY A 1 88 ? 12.378 -6.858 -14.312 1.00 89.06 88 GLY A O 1
ATOM 703 N N . ASP A 1 89 ? 13.349 -4.924 -13.711 1.00 87.88 89 ASP A N 1
ATOM 704 C CA . ASP A 1 89 ? 14.711 -5.255 -14.136 1.00 87.88 89 ASP A CA 1
ATOM 705 C C . ASP A 1 89 ? 15.588 -5.809 -13.000 1.00 87.88 89 ASP A C 1
ATOM 707 O O . ASP A 1 89 ? 16.610 -6.438 -13.270 1.00 87.88 89 ASP A O 1
ATOM 711 N N . GLN A 1 90 ? 15.186 -5.612 -11.740 1.00 83.56 90 GLN A N 1
ATOM 712 C CA . GLN A 1 90 ? 15.919 -6.057 -10.555 1.00 83.56 90 GLN A CA 1
ATOM 713 C C 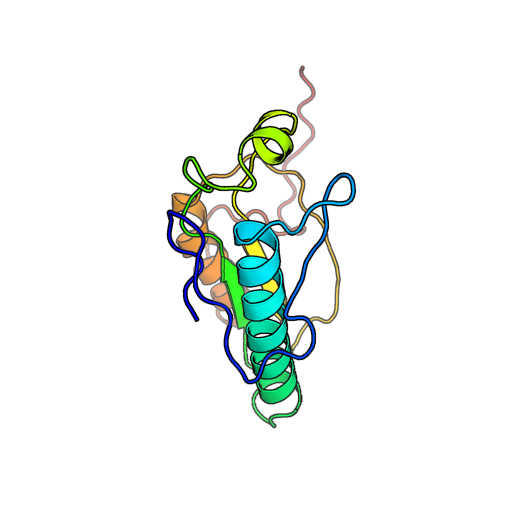. GLN A 1 90 ? 14.975 -6.725 -9.544 1.00 83.56 90 GLN A C 1
ATOM 715 O O . GLN A 1 90 ? 14.301 -6.029 -8.788 1.00 83.56 90 GLN A O 1
ATOM 720 N N . PRO A 1 91 ? 14.947 -8.069 -9.467 1.00 74.25 91 PRO A N 1
ATOM 721 C CA . PRO A 1 91 ? 14.100 -8.796 -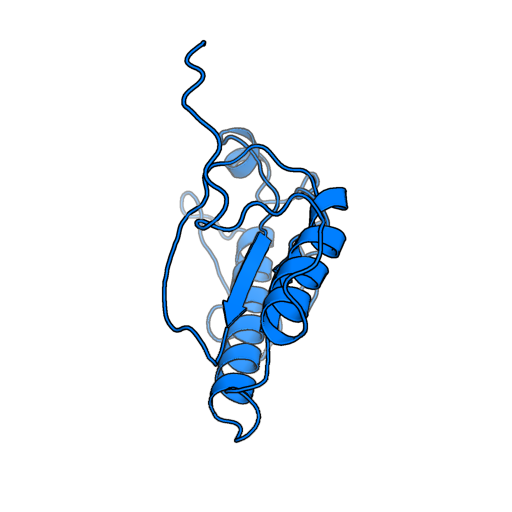8.519 1.00 74.25 91 PRO A CA 1
ATOM 722 C C . PRO A 1 91 ? 14.665 -8.825 -7.085 1.00 74.25 91 PRO A C 1
ATOM 724 O O . PRO A 1 91 ? 14.205 -9.615 -6.263 1.00 74.25 91 PRO A O 1
ATOM 727 N N . GLN A 1 92 ? 15.684 -8.017 -6.782 1.00 79.00 92 GLN A N 1
ATOM 728 C CA . GLN A 1 92 ? 16.332 -7.992 -5.475 1.00 79.00 92 GLN A CA 1
ATOM 729 C C . GLN A 1 92 ? 15.416 -7.358 -4.421 1.00 79.00 92 GLN A C 1
ATOM 731 O O . GLN A 1 92 ? 14.810 -6.312 -4.647 1.00 79.00 92 GLN A O 1
ATOM 736 N N . GLN A 1 93 ? 15.347 -7.998 -3.255 1.00 79.12 93 GLN A N 1
ATOM 737 C CA . GLN A 1 93 ? 14.650 -7.483 -2.086 1.00 79.12 93 GLN A CA 1
ATOM 738 C C . GLN A 1 93 ? 15.677 -6.970 -1.079 1.00 79.12 93 GLN A C 1
ATOM 740 O O . GLN A 1 93 ? 16.350 -7.764 -0.428 1.00 79.12 93 GLN A O 1
ATOM 745 N N . ASP A 1 94 ? 15.736 -5.653 -0.912 1.00 83.12 94 ASP A N 1
ATOM 746 C CA . ASP A 1 94 ? 16.538 -5.005 0.122 1.00 83.12 94 ASP A CA 1
ATOM 747 C C . ASP A 1 94 ? 15.635 -4.216 1.071 1.00 83.12 94 ASP A C 1
ATOM 749 O O . ASP A 1 94 ? 14.588 -3.694 0.684 1.00 83.12 94 ASP A O 1
ATOM 753 N N . THR A 1 95 ? 16.047 -4.112 2.333 1.00 82.38 95 THR A N 1
ATOM 754 C CA . THR A 1 95 ? 15.424 -3.208 3.306 1.00 82.38 95 THR A CA 1
ATOM 755 C C . THR A 1 95 ? 16.450 -2.174 3.727 1.00 82.38 95 THR A C 1
ATOM 757 O O . THR A 1 95 ? 17.510 -2.517 4.245 1.00 82.38 95 THR A O 1
ATOM 760 N N . LEU A 1 96 ? 16.134 -0.900 3.512 1.00 81.06 96 LEU A N 1
ATOM 761 C CA . LEU A 1 96 ? 17.005 0.213 3.868 1.00 81.06 96 LEU A CA 1
ATOM 762 C C . LEU A 1 96 ? 16.428 0.946 5.075 1.00 81.06 96 LEU A C 1
ATOM 764 O O . LEU A 1 96 ? 15.504 1.747 4.953 1.00 81.06 96 LEU A O 1
ATOM 768 N N . ALA A 1 97 ? 16.990 0.672 6.251 1.00 79.38 97 ALA A N 1
ATOM 769 C CA . ALA A 1 97 ? 16.616 1.319 7.506 1.00 79.38 97 ALA A CA 1
ATOM 770 C C . ALA A 1 97 ? 17.302 2.691 7.651 1.00 79.38 97 ALA A C 1
ATOM 772 O O . ALA A 1 97 ? 18.091 2.917 8.566 1.00 79.38 97 ALA A O 1
ATOM 773 N N . VAL A 1 98 ? 17.037 3.603 6.713 1.00 81.69 98 VAL A N 1
ATOM 774 C CA . VAL A 1 98 ? 17.570 4.974 6.728 1.00 81.69 98 VAL A CA 1
ATOM 775 C C . VAL A 1 98 ? 16.451 5.942 7.095 1.00 81.69 98 VAL A C 1
ATOM 777 O O . VAL A 1 98 ? 15.343 5.851 6.568 1.00 81.69 98 VAL A O 1
ATOM 780 N N . LYS A 1 99 ? 16.738 6.905 7.976 1.00 82.69 99 LYS A N 1
ATOM 781 C CA . LYS A 1 99 ? 15.794 7.978 8.306 1.00 82.69 99 LYS A CA 1
ATOM 782 C C . LYS A 1 99 ? 15.536 8.841 7.064 1.00 82.69 99 LYS A C 1
ATOM 784 O O . LYS A 1 99 ? 16.471 9.418 6.516 1.00 82.69 99 LYS A O 1
ATOM 789 N N . ARG A 1 100 ? 14.276 8.921 6.633 1.00 83.62 100 ARG A N 1
ATOM 790 C CA . ARG A 1 100 ? 13.809 9.698 5.469 1.00 83.62 100 ARG A CA 1
ATOM 791 C C . ARG A 1 100 ? 12.458 10.340 5.759 1.00 83.62 100 ARG A C 1
ATOM 793 O O . ARG A 1 100 ? 11.787 9.978 6.728 1.00 83.62 100 ARG A O 1
ATOM 800 N N . ASN A 1 101 ? 12.054 11.273 4.911 1.00 87.12 101 ASN A N 1
ATOM 801 C CA . ASN A 1 101 ? 10.706 11.832 4.898 1.00 87.12 101 ASN A CA 1
ATOM 802 C C . ASN A 1 101 ? 10.108 11.776 3.477 1.00 87.12 101 ASN A C 1
ATOM 804 O O . ASN A 1 101 ? 10.796 11.462 2.509 1.00 87.12 101 ASN A O 1
ATOM 808 N N . THR A 1 102 ? 8.816 12.081 3.336 1.00 88.38 102 THR A N 1
ATOM 809 C CA . THR A 1 102 ? 8.102 11.970 2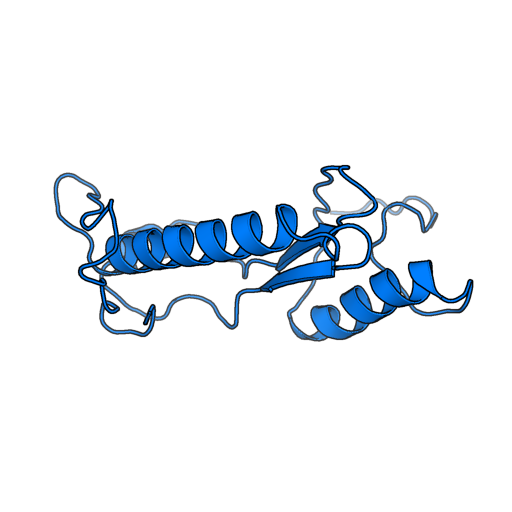.050 1.00 88.38 102 THR A CA 1
ATOM 810 C C . THR A 1 102 ? 8.601 12.935 0.969 1.00 88.38 102 THR A C 1
ATOM 812 O O . THR A 1 102 ? 8.370 12.677 -0.211 1.00 88.38 102 THR A O 1
ATOM 815 N N . MET A 1 103 ? 9.323 14.004 1.323 1.00 89.69 103 MET A N 1
ATOM 816 C CA . MET A 1 103 ? 9.950 14.914 0.354 1.00 89.69 103 MET A CA 1
ATOM 817 C C . MET A 1 103 ? 11.129 14.250 -0.371 1.00 89.69 103 MET A C 1
ATOM 819 O O . MET A 1 103 ? 11.419 14.599 -1.514 1.00 89.69 103 MET A O 1
ATOM 823 N N . ASP A 1 104 ? 11.756 13.240 0.240 1.00 88.19 104 ASP A N 1
ATOM 824 C CA . ASP A 1 104 ? 12.859 12.490 -0.367 1.00 88.19 104 ASP A CA 1
ATOM 825 C C . ASP A 1 104 ? 12.372 11.520 -1.458 1.00 88.19 104 ASP A C 1
ATOM 827 O O . ASP A 1 104 ? 13.168 11.059 -2.280 1.00 88.19 104 ASP A O 1
ATOM 831 N N . ASN A 1 105 ? 11.073 11.193 -1.487 1.00 90.50 105 ASN A N 1
ATOM 832 C CA . ASN A 1 105 ? 10.513 10.174 -2.379 1.00 90.50 105 ASN A CA 1
ATOM 833 C C . ASN A 1 105 ? 10.736 10.530 -3.853 1.00 90.50 105 ASN A C 1
ATOM 835 O O . ASN A 1 105 ? 11.185 9.686 -4.623 1.00 90.50 105 ASN A O 1
ATOM 839 N N . GLY A 1 106 ? 10.484 11.785 -4.242 1.00 89.19 106 GLY A N 1
ATOM 840 C CA . GLY A 1 106 ? 10.658 12.238 -5.625 1.00 89.19 106 GLY A CA 1
ATOM 841 C C . GLY A 1 106 ? 12.109 12.134 -6.098 1.00 89.19 106 GLY A C 1
ATOM 842 O O . GLY A 1 106 ? 12.374 11.528 -7.132 1.00 89.19 106 GLY A O 1
ATOM 843 N N . ALA A 1 107 ? 13.052 12.648 -5.302 1.00 89.69 107 ALA A N 1
ATOM 844 C CA . ALA A 1 107 ? 14.482 12.551 -5.599 1.00 89.69 107 ALA A CA 1
ATOM 845 C C 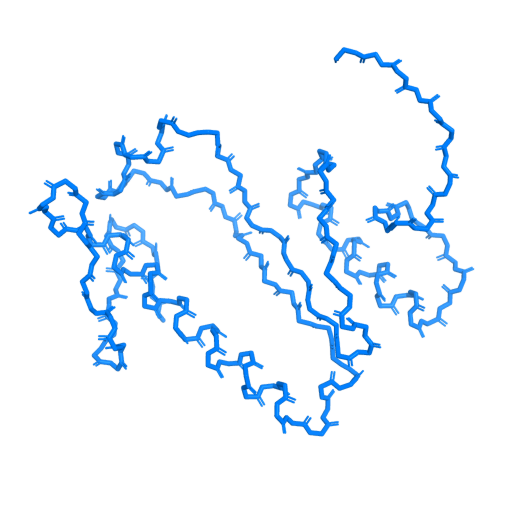. ALA A 1 107 ? 14.959 11.090 -5.660 1.00 89.69 107 ALA A C 1
ATOM 847 O O . ALA A 1 107 ? 15.744 10.734 -6.531 1.00 89.69 107 ALA A O 1
ATOM 848 N N . THR A 1 108 ? 14.435 10.227 -4.785 1.00 89.44 108 THR A N 1
ATOM 849 C CA . THR A 1 108 ? 14.768 8.793 -4.770 1.00 89.44 108 THR A CA 1
ATOM 850 C C . THR A 1 108 ? 14.273 8.086 -6.030 1.00 89.44 108 THR A C 1
ATOM 852 O O . THR A 1 108 ? 15.007 7.308 -6.627 1.00 89.44 108 THR A O 1
ATOM 855 N N . VAL A 1 109 ? 13.042 8.361 -6.469 1.00 91.62 109 VAL A N 1
ATOM 856 C CA . VAL A 1 109 ? 12.504 7.778 -7.709 1.00 91.62 109 VAL A CA 1
ATOM 857 C C . VAL A 1 109 ? 13.270 8.290 -8.924 1.00 91.62 109 VAL A C 1
ATOM 859 O O . VAL A 1 109 ? 13.594 7.498 -9.807 1.00 91.62 109 VAL A O 1
ATOM 862 N N . LEU A 1 110 ? 13.600 9.584 -8.957 1.00 90.19 110 LEU A N 1
ATOM 863 C CA . LEU A 1 110 ? 14.437 10.150 -10.012 1.00 90.19 110 LEU A CA 1
ATOM 864 C C . LEU A 1 110 ? 15.810 9.494 -10.050 1.00 90.19 110 LEU A C 1
ATOM 866 O O . LEU A 1 110 ? 16.253 9.172 -11.139 1.00 90.19 110 LEU A O 1
ATOM 870 N N . ASP A 1 111 ? 16.447 9.239 -8.909 1.00 86.69 111 ASP A N 1
ATOM 871 C CA . ASP A 1 111 ? 17.722 8.523 -8.870 1.00 86.69 111 ASP A CA 1
ATOM 872 C C . ASP A 1 111 ? 17.593 7.076 -9.365 1.00 86.69 111 ASP A C 1
ATOM 874 O O . ASP A 1 111 ? 18.416 6.623 -10.147 1.00 86.69 111 ASP A O 1
ATOM 878 N N . ILE A 1 112 ? 16.520 6.363 -9.016 1.00 87.75 112 ILE A N 1
ATOM 879 C CA . ILE A 1 112 ? 16.280 4.999 -9.519 1.00 87.75 112 ILE A CA 1
ATOM 880 C C . ILE A 1 112 ? 16.093 4.994 -11.044 1.00 87.75 112 ILE A C 1
ATOM 882 O O . ILE A 1 112 ? 16.617 4.116 -11.728 1.00 87.75 112 ILE A O 1
ATOM 886 N N . LEU A 1 113 ? 15.376 5.979 -11.591 1.00 85.75 113 LEU A N 1
ATOM 887 C CA . LEU A 1 113 ? 15.195 6.146 -13.038 1.00 85.75 113 LEU A CA 1
ATOM 888 C C . LEU A 1 113 ? 16.461 6.692 -13.722 1.00 85.75 113 LEU A C 1
ATOM 890 O O . LEU A 1 113 ? 16.765 6.340 -14.860 1.00 85.75 113 LEU A O 1
ATOM 894 N N . ALA A 1 114 ? 17.237 7.529 -13.040 1.00 74.06 114 ALA A N 1
ATOM 895 C CA . ALA A 1 114 ? 18.503 8.057 -13.527 1.00 74.06 114 ALA A CA 1
ATOM 896 C C . ALA A 1 114 ? 19.605 6.998 -13.466 1.00 74.06 114 ALA A C 1
ATOM 898 O O . ALA A 1 114 ? 20.434 6.967 -14.358 1.00 74.06 114 ALA A O 1
ATOM 899 N N . ALA A 1 115 ? 19.566 6.042 -12.541 1.00 59.22 115 ALA A N 1
ATOM 900 C CA . ALA A 1 115 ? 20.408 4.849 -12.578 1.00 59.22 115 ALA A CA 1
ATOM 901 C C . ALA A 1 115 ? 20.115 3.977 -13.815 1.00 59.22 115 ALA A C 1
ATOM 903 O O . ALA A 1 115 ? 20.970 3.202 -14.236 1.00 59.22 115 ALA A O 1
ATOM 904 N N . ILE A 1 116 ? 18.936 4.136 -14.430 1.00 54.09 116 ILE A N 1
ATOM 905 C CA . ILE A 1 116 ? 18.596 3.571 -15.745 1.00 54.09 116 ILE A CA 1
ATOM 906 C C . ILE A 1 116 ? 19.098 4.482 -16.893 1.00 54.09 116 ILE A C 1
ATOM 908 O O . ILE A 1 116 ? 19.251 4.011 -18.017 1.00 54.09 116 ILE A O 1
ATOM 912 N N . THR A 1 117 ? 19.416 5.760 -16.629 1.00 42.50 117 THR A N 1
ATOM 913 C CA . THR A 1 117 ? 19.721 6.775 -17.658 1.00 42.50 117 THR A CA 1
ATOM 914 C C . THR A 1 117 ? 21.180 7.288 -17.667 1.00 42.50 117 THR A C 1
ATOM 916 O O . THR A 1 117 ? 21.775 7.299 -18.739 1.00 42.50 117 THR A O 1
ATOM 919 N N . ILE A 1 118 ? 21.797 7.731 -16.559 1.00 33.22 118 ILE A N 1
ATOM 920 C CA . ILE A 1 118 ? 23.147 8.339 -16.511 1.00 33.22 118 ILE A CA 1
ATOM 921 C C . ILE A 1 118 ? 23.783 8.215 -15.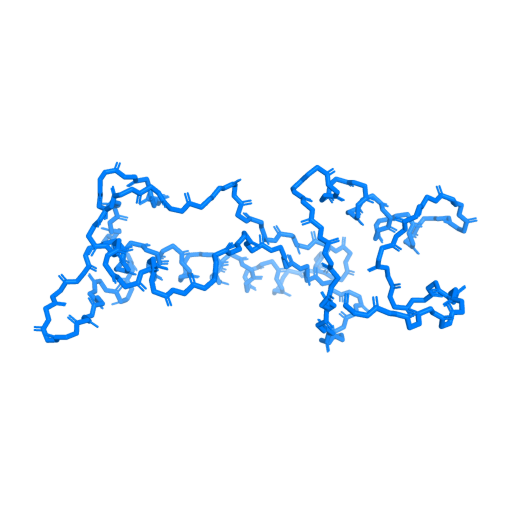109 1.00 33.22 118 ILE A C 1
ATOM 923 O O . ILE A 1 118 ? 23.179 8.570 -14.102 1.00 33.22 118 ILE A O 1
ATOM 927 N N . SER A 1 119 ? 25.069 7.855 -15.071 1.00 46.06 119 SER A N 1
ATOM 928 C CA . SER A 1 119 ? 26.061 8.155 -14.024 1.00 46.06 119 SER A CA 1
ATOM 929 C C . SER A 1 119 ? 26.160 9.652 -13.615 1.00 46.06 119 SER A C 1
ATOM 931 O O . SER A 1 119 ? 27.231 10.244 -13.754 1.00 46.06 119 SER A O 1
ATOM 933 N N . ALA A 1 120 ? 25.103 10.313 -13.123 1.00 37.75 120 ALA A N 1
ATOM 934 C CA . ALA A 1 120 ? 25.161 11.745 -12.786 1.00 37.75 120 ALA A CA 1
ATOM 935 C C . ALA A 1 120 ? 24.286 12.170 -11.584 1.00 37.75 120 ALA A C 1
ATOM 937 O O . ALA A 1 120 ? 23.089 12.383 -11.711 1.00 37.75 120 ALA A O 1
ATOM 938 N N . LEU A 1 121 ? 24.974 12.347 -10.447 1.00 43.94 121 LEU A N 1
ATOM 939 C CA . LEU A 1 121 ? 24.747 13.242 -9.295 1.00 43.94 121 LEU A CA 1
ATOM 940 C C . LEU A 1 121 ? 23.328 13.473 -8.718 1.00 43.94 121 LEU A C 1
ATOM 942 O O . LEU A 1 121 ? 22.545 14.277 -9.216 1.00 43.94 121 LEU A O 1
ATOM 946 N N . GLY A 1 122 ? 23.151 12.968 -7.492 1.00 38.00 122 GLY A N 1
ATOM 947 C CA . GLY A 1 122 ? 22.227 13.444 -6.452 1.00 38.00 122 GLY A CA 1
ATOM 948 C C . GLY A 1 122 ? 22.128 12.400 -5.333 1.00 38.00 122 GLY A C 1
ATOM 949 O O . GLY A 1 122 ? 22.071 11.220 -5.640 1.00 38.00 122 GLY A O 1
ATOM 950 N N . ALA A 1 123 ? 22.195 12.779 -4.049 1.00 49.78 123 ALA A N 1
ATOM 951 C CA . ALA A 1 123 ? 22.366 11.832 -2.932 1.00 49.78 123 ALA A CA 1
ATOM 952 C C . ALA A 1 123 ? 21.191 10.840 -2.774 1.00 49.78 123 ALA A C 1
ATOM 954 O O . ALA A 1 123 ? 20.200 11.089 -2.084 1.00 49.78 123 ALA A O 1
ATOM 955 N N . ALA A 1 124 ? 21.341 9.686 -3.411 1.00 45.75 124 ALA A N 1
ATOM 956 C CA . ALA A 1 124 ? 20.499 8.512 -3.293 1.00 45.75 124 ALA A CA 1
ATOM 957 C C . ALA A 1 124 ? 20.699 7.794 -1.954 1.00 45.75 124 ALA A C 1
ATOM 959 O O . ALA A 1 124 ? 21.824 7.686 -1.475 1.00 45.75 124 ALA A O 1
ATOM 960 N N . ALA A 1 125 ? 19.645 7.190 -1.398 1.00 50.94 125 ALA A N 1
ATOM 961 C CA . ALA A 1 125 ? 19.820 6.025 -0.521 1.00 50.94 125 ALA A CA 1
ATOM 962 C C . ALA A 1 125 ? 19.688 4.753 -1.356 1.00 50.94 125 ALA A C 1
ATOM 964 O O . ALA A 1 125 ? 18.770 3.964 -1.166 1.00 50.94 125 ALA A O 1
ATOM 965 N N . SER A 1 126 ? 20.578 4.593 -2.329 1.00 45.03 126 SER A N 1
ATOM 966 C CA . SER A 1 126 ? 20.765 3.324 -3.027 1.00 45.03 126 SER A CA 1
ATOM 967 C C . SER A 1 126 ? 21.875 2.542 -2.308 1.00 45.03 126 SER A C 1
ATOM 969 O O . SER A 1 126 ? 22.823 3.174 -1.830 1.00 45.03 126 SER A O 1
ATOM 971 N N . PRO A 1 127 ? 21.840 1.194 -2.245 1.00 41.22 127 PRO A N 1
ATOM 972 C CA . PRO A 1 127 ? 22.885 0.388 -1.597 1.00 41.22 127 PRO A CA 1
ATOM 973 C C . PRO A 1 127 ? 24.296 0.544 -2.209 1.00 41.22 127 PRO A C 1
ATOM 975 O O . PRO A 1 127 ? 25.243 -0.086 -1.745 1.00 41.22 127 PRO A O 1
ATOM 978 N N . GLY A 1 128 ? 24.462 1.359 -3.257 1.00 43.12 128 GLY A N 1
ATOM 979 C CA . GLY A 1 128 ? 25.717 1.559 -3.985 1.00 43.12 128 GLY A CA 1
ATOM 980 C C . GLY A 1 128 ? 26.554 2.784 -3.598 1.00 43.12 128 GLY A C 1
ATOM 981 O O . GLY A 1 128 ? 27.690 2.888 -4.062 1.00 43.12 128 GLY A O 1
ATOM 982 N N . SER A 1 129 ? 26.072 3.713 -2.764 1.00 35.94 129 SER A N 1
ATOM 983 C CA . SER A 1 129 ? 26.885 4.871 -2.359 1.00 35.94 129 SER A CA 1
ATOM 984 C C . SER A 1 129 ? 27.744 4.534 -1.136 1.00 35.94 129 SER A C 1
ATOM 986 O O . SER A 1 129 ? 27.306 4.675 0.006 1.00 35.94 129 SER A O 1
ATOM 988 N N . ARG A 1 130 ? 28.990 4.097 -1.368 1.00 35.47 130 ARG A N 1
ATOM 989 C CA . ARG A 1 130 ? 30.033 4.086 -0.330 1.00 35.47 130 ARG A CA 1
ATOM 990 C C . ARG A 1 130 ? 30.215 5.500 0.219 1.00 35.47 130 ARG A C 1
ATOM 992 O O . ARG A 1 130 ? 30.808 6.335 -0.454 1.00 35.47 130 ARG A O 1
ATOM 999 N N . PHE A 1 131 ? 29.813 5.717 1.464 1.00 32.47 131 PHE A N 1
ATOM 1000 C CA . PHE A 1 131 ? 30.433 6.707 2.340 1.00 32.47 131 PHE A CA 1
ATOM 1001 C C . PHE A 1 131 ? 30.730 6.051 3.695 1.00 32.47 131 PHE A C 1
ATOM 1003 O O . PHE A 1 131 ? 29.990 5.158 4.114 1.00 32.47 131 PHE A O 1
ATOM 1010 N N . PRO A 1 132 ? 31.878 6.383 4.312 1.00 29.31 132 PRO A N 1
ATOM 1011 C CA . PRO A 1 132 ? 32.484 5.586 5.366 1.00 29.31 132 PRO A CA 1
ATOM 1012 C C . PRO A 1 132 ? 31.681 5.672 6.661 1.00 29.31 132 PRO A C 1
ATOM 1014 O O . PRO A 1 132 ? 30.957 6.633 6.908 1.00 29.31 132 PRO A O 1
ATOM 1017 N N . ALA A 1 133 ? 31.857 4.638 7.479 1.00 35.50 133 ALA A N 1
ATOM 1018 C CA . ALA A 1 133 ? 31.343 4.526 8.830 1.00 35.50 133 ALA A CA 1
ATOM 1019 C C . ALA A 1 133 ? 31.387 5.858 9.594 1.00 35.50 133 ALA A C 1
ATOM 1021 O O . ALA A 1 133 ? 32.459 6.423 9.800 1.00 35.50 133 ALA A O 1
ATOM 1022 N N . TYR A 1 134 ? 30.231 6.290 10.092 1.00 28.75 134 TYR A N 1
ATOM 1023 C CA . TYR A 1 134 ? 30.165 7.095 11.301 1.00 28.75 134 TYR A CA 1
ATOM 1024 C C . TYR A 1 134 ? 29.204 6.431 12.280 1.00 28.75 134 TYR A C 1
ATOM 1026 O O . TYR A 1 134 ? 27.989 6.419 12.109 1.00 28.75 134 TYR A O 1
ATOM 1034 N N . SER A 1 135 ? 29.814 5.835 13.301 1.00 26.75 135 SER A N 1
ATOM 1035 C CA . SER A 1 135 ? 29.204 5.577 14.597 1.00 26.75 135 SER A CA 1
ATOM 1036 C C . SER A 1 135 ? 28.780 6.910 15.207 1.00 26.75 135 SER A C 1
ATOM 1038 O O . SER A 1 135 ? 29.607 7.824 15.248 1.00 26.75 135 SER A O 1
ATOM 1040 N N . SER A 1 136 ? 27.550 7.006 15.716 1.00 25.03 136 SER A N 1
ATOM 1041 C CA . SER A 1 136 ? 27.248 7.435 17.095 1.00 25.03 136 SER A CA 1
ATOM 1042 C C . SER A 1 136 ? 25.738 7.598 17.309 1.00 25.03 136 SER A C 1
ATOM 1044 O O . SER A 1 136 ? 25.127 8.435 16.655 1.00 25.03 136 SER A O 1
ATOM 1046 N N . ILE A 1 137 ? 25.244 6.807 18.274 1.00 34.53 137 ILE A N 1
ATOM 1047 C CA . ILE A 1 137 ? 24.049 6.933 19.140 1.00 34.53 137 ILE A CA 1
ATOM 1048 C C . ILE A 1 137 ? 22.689 7.110 18.454 1.00 34.53 137 ILE A C 1
ATOM 1050 O O . ILE A 1 137 ? 22.374 8.219 17.975 1.00 34.53 137 ILE A O 1
#

Organism: Raoultella terrigena (NCBI:txid577)

Sequence (137 aa):
MDTHHPDGFISRTCQRKSYEMGGKKNLSFSAVSCSQEHIAALIEKIKASPYFKNTVIVVSSDHLAMKNSAWEYLNKQDRSNLFFVLRGDQPQQDTLAVKRNTMDNGATVLDILAAITISALGAAASPGSRFPAYSSI

Secondary structure (DSSP, 8-state):
-B--TTT-B--TT-S----EETTEE-HHHHHHHHHHHHHHHHHHHHHTSTTGGG-EEEEE--S---SSTTHHHHTTS-----EEEEESS------------TTHHHHHHHHHHHTTT-S-------TT---------

Foldseek 3Di:
DFLAPAQADADPPAPQQFDDDPNDTRRNVSRVNRVVVVVVVVVVVCLPDPCQQVDKDWDWFPDWHDHYSCVVVQVVDDDDIDTDIDHSNDPDDDDDPDDDDPVCNVVQVVVVVVVVPDPDDDDYPDPPDDDDDDDDD

pLDDT: mean 81.48, std 19.76, range [25.03, 97.88]

InterPro domains:
  IPR017850 Alkaline-phosphatase-like, core domain superfamily [G3DSA:3.40.720.10] (1-118)
  IPR017850 Alkaline-phosphatase-like, core domain superfamily [SSF53649] (6-113)
  IPR050448 OpgB/LTA synthase bacterial cell wall biosynthesis [PTHR47371] (1-114)

Radius of gyration: 18.27 Å; chains: 1; bounding box: 51×26×42 Å